Protein AF-A0A9D7FKW9-F1 (afdb_monomer)

Sequence (136 aa):
MNEVINSISMKLMLALLTLVMLFHLLVLSQIIPYDIVWAGKLNSIEEMYSFEIMSILVNSILMTTLLLKGNFIKHKISGKIINGIIWFFIFLFTLNTIGNLFAKTIFEKVVFTPLTLISVFLLWNIVQLKSNKNPK

Mean predicted aligned error: 4.07 Å

Structure (mmCIF, N/CA/C/O backbone):
data_AF-A0A9D7FKW9-F1
#
_entry.id   AF-A0A9D7FKW9-F1
#
loop_
_atom_site.group_PDB
_atom_site.id
_atom_site.type_symbol
_atom_site.label_atom_id
_atom_site.label_alt_id
_atom_site.label_comp_id
_atom_site.label_asym_id
_atom_site.label_entity_id
_atom_site.label_seq_id
_atom_site.pdbx_PDB_ins_code
_atom_site.Cartn_x
_atom_site.Cartn_y
_atom_site.Cartn_z
_atom_site.occupancy
_atom_site.B_iso_or_equiv
_atom_site.auth_seq_id
_atom_site.auth_comp_id
_atom_site.auth_asym_id
_atom_site.auth_atom_id
_atom_site.pdbx_PDB_model_num
ATOM 1 N N . MET A 1 1 ? -21.775 11.921 8.486 1.00 62.50 1 MET A N 1
ATOM 2 C CA . MET A 1 1 ? -20.965 12.086 7.256 1.00 62.50 1 MET A CA 1
ATOM 3 C C . MET A 1 1 ? -19.556 11.518 7.419 1.00 62.50 1 MET A C 1
ATOM 5 O O . MET A 1 1 ? -19.237 10.572 6.716 1.00 62.50 1 MET A O 1
ATOM 9 N N . ASN A 1 2 ? -18.756 11.989 8.386 1.00 76.50 2 ASN A N 1
ATOM 10 C CA . ASN A 1 2 ? -17.372 11.516 8.585 1.00 76.50 2 ASN A CA 1
ATOM 11 C C . ASN A 1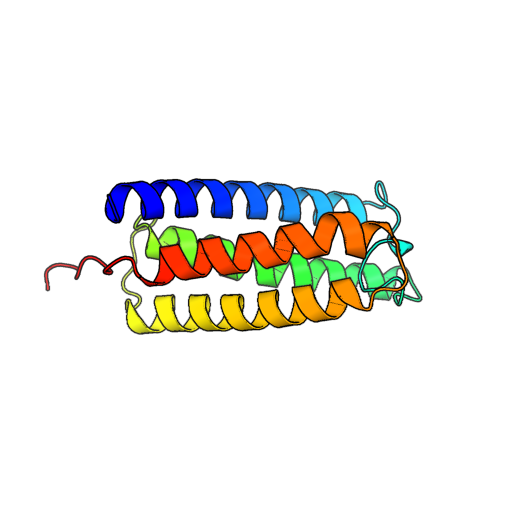 2 ? -17.255 10.004 8.860 1.00 76.50 2 ASN A C 1
ATOM 13 O O . ASN A 1 2 ? -16.383 9.351 8.304 1.00 76.50 2 ASN A O 1
ATOM 17 N N . GLU A 1 3 ? -18.154 9.417 9.655 1.00 77.81 3 GLU A N 1
ATOM 18 C CA . GLU A 1 3 ? -18.132 7.967 9.923 1.00 77.81 3 GLU A CA 1
ATOM 19 C C . GLU A 1 3 ? -18.411 7.121 8.672 1.00 77.81 3 GLU A C 1
ATOM 21 O O . GLU A 1 3 ? -17.753 6.106 8.450 1.00 77.81 3 GLU A O 1
ATOM 26 N N . VAL A 1 4 ? -19.337 7.572 7.820 1.00 77.81 4 VAL A N 1
ATOM 27 C CA . VAL A 1 4 ? -19.664 6.908 6.549 1.00 77.81 4 VAL A CA 1
ATOM 28 C C . VAL A 1 4 ? -18.472 6.971 5.596 1.00 77.81 4 VAL A C 1
ATOM 30 O O . VAL A 1 4 ? -18.069 5.939 5.063 1.00 77.81 4 VAL A O 1
ATOM 33 N N . ILE A 1 5 ? -17.866 8.154 5.438 1.00 83.25 5 ILE A N 1
ATOM 34 C CA . ILE A 1 5 ? -16.664 8.353 4.611 1.00 83.25 5 ILE A CA 1
ATOM 35 C C . ILE A 1 5 ? -15.550 7.415 5.073 1.00 83.25 5 ILE A C 1
ATOM 37 O O . ILE A 1 5 ? -14.978 6.691 4.264 1.00 83.25 5 ILE A O 1
ATOM 41 N N . ASN A 1 6 ? -15.299 7.358 6.377 1.00 85.88 6 ASN A N 1
ATOM 42 C CA . ASN A 1 6 ? -14.233 6.532 6.922 1.00 85.88 6 ASN A CA 1
ATOM 43 C C . ASN A 1 6 ? -14.497 5.025 6.755 1.00 85.88 6 ASN A C 1
ATOM 45 O O . ASN A 1 6 ? -13.565 4.268 6.484 1.00 85.88 6 ASN A O 1
ATOM 49 N N . SER A 1 7 ? -15.753 4.581 6.877 1.00 88.81 7 SER A N 1
ATOM 50 C CA . SER A 1 7 ? -16.135 3.187 6.614 1.00 88.81 7 SER A CA 1
ATOM 51 C C . SER A 1 7 ? -15.917 2.807 5.146 1.00 88.81 7 SER A C 1
ATOM 53 O O . SER A 1 7 ? -15.362 1.746 4.854 1.00 88.81 7 SER A O 1
ATOM 55 N N . ILE A 1 8 ? -16.296 3.693 4.219 1.00 94.50 8 ILE A N 1
ATOM 56 C CA . ILE A 1 8 ? -16.051 3.510 2.784 1.00 94.50 8 ILE A CA 1
ATOM 57 C C . ILE A 1 8 ? -14.545 3.486 2.510 1.00 94.50 8 ILE A C 1
ATOM 59 O O . ILE A 1 8 ? -14.070 2.571 1.840 1.00 94.50 8 ILE A O 1
ATOM 63 N N . SER A 1 9 ? -13.782 4.429 3.074 1.00 96.38 9 SER A N 1
ATOM 64 C CA . SER A 1 9 ? -12.330 4.476 2.894 1.00 96.38 9 SER A CA 1
ATOM 65 C C . SER A 1 9 ? -11.648 3.200 3.380 1.00 96.38 9 SER A C 1
ATOM 67 O O . SER A 1 9 ? -10.788 2.676 2.680 1.00 96.38 9 SER A O 1
ATOM 69 N N . MET A 1 10 ? -12.076 2.652 4.522 1.00 96.00 10 MET A N 1
ATOM 70 C CA . MET A 1 10 ? -11.562 1.384 5.045 1.00 96.00 10 MET A CA 1
ATOM 71 C C . MET A 1 10 ? -11.802 0.221 4.074 1.00 96.00 10 MET A C 1
ATOM 73 O O . MET A 1 10 ? -10.871 -0.516 3.756 1.00 96.00 10 MET A O 1
ATOM 77 N N . LYS A 1 11 ? -13.034 0.068 3.571 1.00 96.06 11 LYS A N 1
ATOM 78 C CA . LYS A 1 11 ? -13.382 -1.005 2.624 1.00 96.06 11 LYS A CA 1
ATOM 79 C C . LYS A 1 11 ? -12.605 -0.878 1.314 1.00 96.06 11 LYS A C 1
ATOM 81 O O . LYS A 1 11 ? -12.064 -1.871 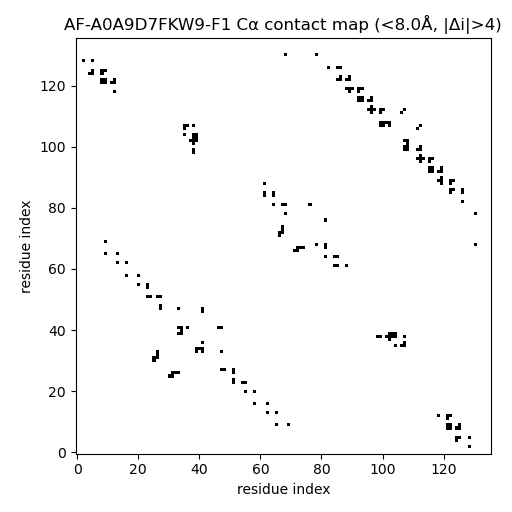0.838 1.00 96.06 11 LYS A O 1
ATOM 86 N N . LEU A 1 12 ? -12.521 0.334 0.761 1.00 97.88 12 LEU A N 1
ATOM 87 C CA . LEU A 1 12 ? -11.773 0.601 -0.469 1.00 97.88 12 LEU A CA 1
ATOM 88 C C . LEU A 1 12 ? -10.280 0.323 -0.295 1.00 97.88 12 LEU A C 1
ATOM 90 O O . LEU A 1 12 ? -9.684 -0.321 -1.150 1.00 97.88 12 LEU A O 1
ATOM 94 N N . MET A 1 13 ? -9.683 0.754 0.819 1.00 98.12 13 MET A N 1
ATOM 95 C CA . MET A 1 13 ? -8.261 0.530 1.077 1.00 98.12 13 MET A CA 1
ATOM 96 C C . MET A 1 13 ? -7.944 -0.961 1.234 1.00 98.12 13 MET A C 1
ATOM 98 O O . MET A 1 13 ? -6.976 -1.441 0.655 1.00 98.12 13 MET A O 1
ATOM 102 N N . LEU A 1 14 ? -8.771 -1.718 1.965 1.00 98.06 14 LEU A N 1
ATOM 103 C CA . LEU A 1 14 ? -8.599 -3.170 2.100 1.00 98.06 14 LEU A CA 1
ATOM 104 C C . LEU A 1 14 ? -8.774 -3.901 0.758 1.00 98.06 14 LEU A C 1
ATOM 106 O O . LEU A 1 14 ? -8.007 -4.816 0.455 1.00 98.06 14 LEU A O 1
ATOM 110 N N . ALA A 1 15 ? -9.737 -3.479 -0.069 1.00 98.19 15 ALA A N 1
ATOM 111 C CA . ALA A 1 15 ? -9.918 -4.025 -1.413 1.00 98.19 15 ALA A CA 1
ATOM 112 C C . ALA A 1 15 ? -8.704 -3.733 -2.312 1.00 98.19 15 ALA A C 1
ATOM 114 O O . ALA A 1 15 ? -8.190 -4.644 -2.958 1.00 98.19 15 ALA A O 1
ATOM 115 N N . LEU A 1 16 ? -8.196 -2.495 -2.298 1.00 98.06 16 LEU A N 1
ATOM 116 C CA . LEU A 1 16 ? -6.985 -2.112 -3.028 1.00 98.06 16 LEU A CA 1
ATOM 117 C C . LEU A 1 16 ? -5.769 -2.924 -2.578 1.00 98.06 16 LEU A C 1
ATOM 119 O O . LEU A 1 16 ? -5.065 -3.458 -3.427 1.00 98.06 16 LEU A O 1
ATOM 123 N N . LEU A 1 17 ? -5.549 -3.081 -1.268 1.00 98.12 17 LEU A N 1
ATOM 124 C CA . LEU A 1 17 ? -4.448 -3.903 -0.754 1.00 98.12 17 LEU A CA 1
ATOM 125 C C . LEU A 1 17 ? -4.570 -5.357 -1.192 1.00 98.12 17 LEU A C 1
ATOM 127 O O . LEU A 1 17 ? -3.571 -5.963 -1.553 1.00 98.12 17 LEU A O 1
ATOM 131 N N . THR A 1 18 ? -5.784 -5.906 -1.218 1.00 98.12 18 THR A N 1
ATOM 132 C CA . THR A 1 18 ? -6.007 -7.271 -1.709 1.00 98.12 18 THR A CA 1
ATOM 133 C C . THR A 1 18 ? -5.603 -7.397 -3.179 1.00 98.12 18 THR A C 1
ATOM 135 O O . THR A 1 18 ? -4.885 -8.326 -3.538 1.00 98.12 18 THR A O 1
ATOM 138 N N . LEU A 1 19 ? -6.000 -6.440 -4.025 1.00 98.06 19 LEU A N 1
ATOM 139 C CA . LEU A 1 19 ? -5.609 -6.419 -5.439 1.00 98.06 19 LEU A CA 1
ATOM 140 C C . LEU A 1 19 ? -4.095 -6.246 -5.622 1.00 98.06 19 LEU A C 1
ATOM 142 O O . LEU A 1 19 ? -3.503 -6.933 -6.450 1.00 98.06 19 LEU A O 1
ATOM 146 N N . VAL A 1 20 ? -3.459 -5.382 -4.828 1.00 97.25 20 VAL A N 1
ATOM 147 C CA . VAL A 1 20 ? -1.999 -5.184 -4.830 1.00 97.25 20 VAL A CA 1
ATOM 148 C C . VAL A 1 20 ? -1.270 -6.464 -4.417 1.00 97.25 20 VAL A C 1
ATOM 150 O O . VAL A 1 20 ? -0.305 -6.858 -5.062 1.00 97.25 20 VAL A O 1
ATOM 153 N N . MET A 1 21 ? -1.758 -7.167 -3.394 1.00 98.06 21 MET A N 1
ATOM 154 C CA . MET A 1 21 ? -1.195 -8.451 -2.970 1.00 98.06 21 MET A CA 1
ATOM 155 C C . MET A 1 21 ? -1.303 -9.507 -4.073 1.00 98.06 21 MET A C 1
ATOM 157 O O . MET A 1 21 ? -0.331 -10.208 -4.338 1.00 98.06 21 MET A O 1
ATOM 161 N N . LEU A 1 22 ? -2.451 -9.594 -4.754 1.00 98.31 22 LEU A N 1
ATOM 162 C CA . LEU A 1 22 ? -2.610 -10.484 -5.907 1.00 98.31 22 LEU A CA 1
ATOM 163 C C . LEU A 1 22 ? -1.648 -10.114 -7.039 1.00 98.31 22 LEU A C 1
ATOM 165 O O . LEU A 1 22 ? -1.023 -11.002 -7.608 1.00 98.31 22 LEU 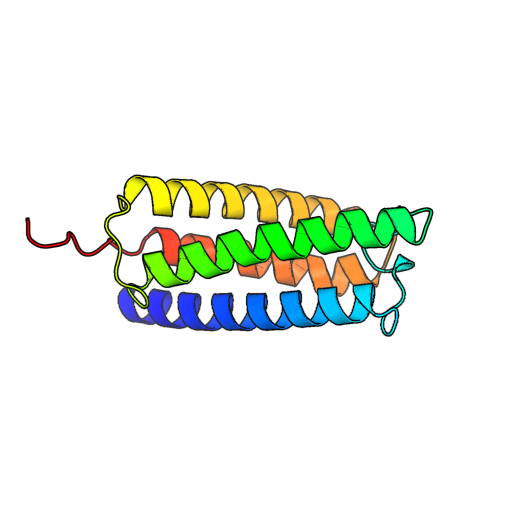A O 1
ATOM 169 N N . PHE A 1 23 ? -1.482 -8.824 -7.330 1.00 97.38 23 PHE A N 1
ATOM 170 C CA . PHE A 1 23 ? -0.521 -8.356 -8.324 1.00 97.38 23 PHE A CA 1
ATOM 171 C C . PHE A 1 23 ? 0.913 -8.801 -7.987 1.00 97.38 23 PHE A C 1
ATOM 173 O O . PHE A 1 23 ? 1.565 -9.402 -8.837 1.00 97.38 23 PHE A O 1
ATOM 180 N N . HIS A 1 24 ? 1.371 -8.611 -6.746 1.00 97.50 24 HIS A N 1
ATOM 181 C CA . HIS A 1 24 ? 2.700 -9.070 -6.318 1.00 97.50 24 HIS A CA 1
ATOM 182 C C . HIS A 1 24 ? 2.867 -10.591 -6.450 1.00 97.50 24 HIS A C 1
ATOM 184 O O . HIS A 1 24 ? 3.909 -11.069 -6.888 1.00 97.50 24 HIS A O 1
ATOM 190 N N . LEU A 1 25 ? 1.829 -11.378 -6.145 1.00 97.88 25 LEU A N 1
ATOM 191 C CA . LEU A 1 25 ? 1.858 -12.831 -6.352 1.00 97.88 25 LEU A CA 1
ATOM 192 C C . LEU A 1 25 ? 1.951 -13.212 -7.840 1.00 97.88 25 LEU A C 1
ATOM 194 O O . LEU A 1 25 ? 2.618 -14.189 -8.187 1.00 97.88 25 LEU A O 1
ATOM 198 N N . LEU A 1 26 ? 1.314 -12.449 -8.732 1.00 98.06 26 LEU A N 1
ATOM 199 C CA . LEU A 1 26 ? 1.412 -12.654 -10.180 1.00 98.06 26 LEU A CA 1
ATOM 200 C C . LEU A 1 26 ? 2.804 -12.299 -10.729 1.00 98.06 26 LEU A C 1
ATOM 202 O O . LEU A 1 26 ? 3.292 -12.995 -11.618 1.00 98.06 26 LEU A O 1
ATOM 206 N N . VAL A 1 27 ? 3.458 -11.267 -10.188 1.00 96.94 27 VAL A N 1
ATOM 207 C CA . VAL A 1 27 ? 4.856 -10.930 -10.524 1.00 96.94 27 VAL A CA 1
ATOM 208 C C . VAL A 1 27 ? 5.809 -12.001 -9.994 1.00 96.94 27 VAL A C 1
ATOM 210 O O . VAL A 1 27 ? 6.663 -12.489 -10.730 1.00 96.94 27 VAL A O 1
ATOM 213 N N . LEU A 1 28 ? 5.617 -12.444 -8.748 1.00 96.38 28 LEU A N 1
ATOM 214 C CA . LEU A 1 28 ? 6.432 -13.487 -8.119 1.00 96.38 28 LEU A CA 1
ATOM 215 C C . LEU A 1 28 ? 6.319 -14.833 -8.851 1.00 96.38 28 LEU A C 1
ATOM 217 O O . LEU A 1 28 ? 7.301 -15.557 -8.985 1.00 96.38 28 LEU A O 1
ATOM 221 N N . SER A 1 29 ? 5.135 -15.157 -9.370 1.00 96.44 29 SER A N 1
ATOM 222 C CA . SER A 1 29 ? 4.918 -16.331 -10.230 1.00 96.44 29 SER A CA 1
ATOM 223 C C . SER A 1 29 ? 5.336 -16.119 -11.690 1.00 96.44 29 SER A C 1
ATOM 225 O O . SER A 1 29 ? 5.174 -17.030 -12.499 1.00 96.44 29 SER A O 1
ATOM 227 N N . GLN A 1 30 ? 5.881 -14.945 -12.030 1.00 95.44 30 GLN A N 1
ATOM 228 C CA . GLN A 1 30 ? 6.328 -14.555 -13.372 1.00 95.44 30 GLN A CA 1
ATOM 229 C C . GLN A 1 30 ? 5.224 -14.593 -14.445 1.00 95.44 30 GLN A C 1
ATOM 231 O O . GLN A 1 30 ? 5.512 -14.556 -15.639 1.00 95.44 30 GLN A O 1
ATOM 236 N N . ILE A 1 31 ? 3.951 -14.627 -14.035 1.00 97.00 31 ILE A N 1
ATOM 237 C CA . ILE A 1 31 ? 2.804 -14.453 -14.939 1.00 97.00 31 ILE A CA 1
ATOM 238 C C . ILE A 1 31 ? 2.784 -13.011 -15.455 1.00 97.00 31 ILE A C 1
ATOM 240 O O . ILE A 1 31 ? 2.467 -12.764 -16.619 1.00 97.00 31 ILE A O 1
ATOM 244 N N . ILE A 1 32 ? 3.134 -12.065 -14.581 1.00 94.81 32 ILE A N 1
ATOM 245 C CA . ILE A 1 32 ? 3.383 -10.670 -14.934 1.00 94.81 32 ILE A CA 1
ATOM 246 C C . ILE A 1 32 ? 4.902 -10.453 -14.979 1.00 94.81 32 ILE A C 1
ATOM 248 O O . ILE A 1 32 ? 5.592 -10.839 -14.032 1.00 94.81 32 ILE A O 1
ATOM 252 N N . PRO A 1 33 ? 5.439 -9.842 -16.047 1.00 93.19 33 PRO A N 1
ATOM 253 C CA . PRO A 1 33 ? 6.873 -9.631 -16.176 1.00 93.19 33 PRO A CA 1
ATOM 254 C C . PRO A 1 33 ? 7.356 -8.575 -15.170 1.00 93.19 33 PRO A C 1
ATOM 256 O O . PRO A 1 33 ? 6.671 -7.593 -14.894 1.00 93.19 33 PRO A O 1
ATOM 259 N N . TYR A 1 34 ? 8.532 -8.791 -14.583 1.00 93.12 34 TYR A N 1
ATOM 260 C CA . TYR A 1 34 ? 9.027 -7.970 -13.471 1.00 93.12 34 TYR A CA 1
ATOM 261 C C . TYR A 1 34 ? 9.677 -6.646 -13.904 1.00 93.12 34 TYR A C 1
ATOM 263 O O . TYR A 1 34 ? 10.034 -5.818 -13.070 1.00 93.12 34 TYR A O 1
ATOM 271 N N . ASP A 1 35 ? 9.828 -6.415 -15.202 1.00 89.81 35 ASP A N 1
ATOM 272 C CA . ASP A 1 35 ? 10.353 -5.170 -15.763 1.00 89.81 35 ASP A CA 1
ATOM 273 C C . ASP A 1 35 ? 9.360 -3.998 -15.652 1.00 89.81 35 ASP A C 1
ATOM 275 O O . ASP A 1 35 ? 9.757 -2.841 -15.798 1.00 89.81 35 ASP A O 1
ATOM 279 N N . ILE A 1 36 ? 8.086 -4.277 -15.349 1.00 91.19 36 ILE A N 1
ATOM 280 C CA . ILE A 1 36 ? 7.043 -3.255 -15.154 1.00 91.19 36 ILE A CA 1
ATOM 281 C C . ILE A 1 36 ? 6.910 -2.771 -13.704 1.00 91.19 36 ILE A C 1
ATOM 283 O O . ILE A 1 36 ? 6.055 -1.931 -13.418 1.00 91.19 36 ILE A O 1
ATOM 287 N N . VAL A 1 37 ? 7.711 -3.310 -12.784 1.00 90.69 37 VAL A N 1
ATOM 288 C CA . VAL A 1 37 ? 7.720 -2.924 -11.367 1.00 90.69 37 VAL A CA 1
ATOM 289 C C . VAL A 1 37 ? 9.049 -2.265 -10.993 1.00 90.69 37 VAL A C 1
ATOM 291 O O . VAL A 1 37 ? 10.045 -2.370 -11.712 1.00 90.69 37 VAL A O 1
ATOM 294 N N . TRP A 1 38 ? 9.076 -1.567 -9.855 1.00 91.56 38 TRP A N 1
ATOM 295 C CA . TRP A 1 38 ? 10.295 -0.974 -9.287 1.00 91.56 38 TRP A CA 1
ATOM 296 C C . TRP A 1 38 ? 11.064 -0.054 -10.251 1.00 91.56 38 TRP A C 1
ATOM 298 O O . TRP A 1 38 ? 12.289 -0.114 -10.376 1.00 91.56 38 TRP A O 1
ATOM 308 N N . ALA A 1 39 ? 10.343 0.832 -10.935 1.00 85.69 39 ALA A N 1
ATOM 309 C CA . ALA A 1 39 ? 10.843 1.764 -11.941 1.00 85.69 39 ALA A CA 1
ATOM 310 C C . ALA A 1 39 ? 11.548 1.090 -13.137 1.00 85.69 39 ALA A C 1
ATOM 312 O O . ALA A 1 39 ? 12.347 1.750 -13.817 1.00 85.69 39 ALA A O 1
ATOM 313 N N . GLY A 1 40 ? 11.308 -0.208 -13.364 1.00 83.00 40 GLY A N 1
ATOM 314 C CA . GLY A 1 40 ? 12.027 -1.028 -14.340 1.00 83.00 40 GLY A CA 1
ATOM 315 C C . GLY A 1 40 ? 13.527 -1.115 -14.049 1.00 83.00 40 GLY A C 1
ATOM 316 O O . GLY A 1 40 ? 14.342 -1.051 -14.971 1.00 83.00 40 GLY A O 1
ATOM 317 N N . LYS A 1 41 ? 13.910 -1.135 -12.763 1.00 87.00 41 LYS A N 1
ATOM 318 C CA . LYS A 1 41 ? 15.318 -1.146 -12.320 1.00 87.00 41 LYS A CA 1
ATOM 319 C C . LYS A 1 41 ? 15.813 -2.499 -11.814 1.00 87.00 41 LYS A C 1
ATOM 321 O O . LYS A 1 41 ? 16.997 -2.593 -11.506 1.00 87.00 41 LYS A O 1
ATOM 326 N N . LEU A 1 42 ? 14.943 -3.503 -11.728 1.00 91.50 42 LEU A N 1
ATOM 327 C CA . LEU A 1 42 ? 15.335 -4.853 -11.331 1.00 91.50 42 LEU A CA 1
ATOM 328 C C . LEU A 1 42 ? 16.180 -5.495 -12.434 1.00 91.50 42 LEU A C 1
ATOM 330 O O . LEU A 1 42 ? 15.786 -5.507 -13.600 1.00 91.50 42 LEU A O 1
ATOM 334 N N . ASN A 1 43 ? 17.333 -6.041 -12.060 1.00 91.44 43 ASN A N 1
ATOM 335 C CA . ASN A 1 43 ? 18.329 -6.566 -12.995 1.00 91.44 43 ASN A CA 1
ATOM 336 C C . ASN A 1 43 ? 18.342 -8.095 -13.042 1.00 91.44 43 ASN A C 1
ATOM 338 O O . ASN A 1 43 ? 18.954 -8.672 -13.940 1.00 91.44 43 ASN A O 1
ATOM 342 N N . SER A 1 44 ? 17.680 -8.760 -12.094 1.00 94.69 44 SER A N 1
ATOM 343 C CA . SER A 1 44 ? 17.625 -10.217 -12.038 1.00 94.69 44 SER A CA 1
ATOM 344 C C . SER A 1 44 ? 16.343 -10.743 -11.388 1.00 94.69 44 SER A C 1
ATOM 346 O O . SER A 1 44 ? 15.600 -10.016 -10.724 1.00 94.69 44 SER A O 1
ATOM 348 N N . ILE A 1 45 ? 16.103 -12.041 -11.573 1.00 94.62 45 ILE A N 1
ATOM 349 C CA . ILE A 1 45 ? 14.981 -12.770 -10.969 1.00 94.62 45 ILE A CA 1
ATOM 350 C C . ILE A 1 45 ? 15.140 -12.839 -9.440 1.00 94.62 45 ILE A C 1
ATOM 352 O O . ILE A 1 45 ? 14.158 -12.741 -8.708 1.00 94.62 45 ILE A O 1
ATOM 356 N N . GLU A 1 46 ? 16.367 -12.964 -8.935 1.00 96.00 46 GLU A N 1
ATOM 357 C CA . GLU A 1 46 ? 16.656 -12.971 -7.495 1.00 96.00 46 GLU A CA 1
ATOM 358 C C . GLU A 1 46 ? 16.350 -11.613 -6.848 1.00 96.00 46 GLU A C 1
ATOM 360 O O . GLU A 1 46 ? 15.816 -11.554 -5.732 1.00 96.00 46 GLU A O 1
ATOM 365 N N . GLU A 1 47 ? 16.657 -10.522 -7.559 1.00 95.81 47 GLU A N 1
ATOM 366 C CA . GLU A 1 47 ? 16.282 -9.170 -7.146 1.00 95.81 47 GLU A CA 1
ATOM 367 C C . GLU A 1 47 ? 14.755 -9.047 -7.106 1.00 95.81 47 GLU A C 1
ATOM 369 O O . GLU A 1 47 ? 14.201 -8.655 -6.080 1.00 95.81 47 GLU A O 1
ATOM 374 N N . MET A 1 48 ? 14.061 -9.498 -8.157 1.00 96.81 48 MET A N 1
ATOM 375 C CA . MET A 1 48 ? 12.598 -9.549 -8.176 1.00 96.81 48 MET A CA 1
ATOM 376 C C . MET A 1 48 ? 12.027 -10.291 -6.964 1.00 96.81 48 MET A C 1
ATOM 378 O O . MET A 1 48 ? 11.215 -9.712 -6.246 1.00 96.81 48 MET A O 1
ATOM 382 N N . TYR A 1 49 ? 12.490 -11.506 -6.651 1.00 97.00 49 TYR A N 1
ATOM 383 C CA . TYR A 1 49 ? 11.977 -12.240 -5.489 1.00 97.00 49 TYR A CA 1
ATOM 384 C C . TYR A 1 49 ? 12.166 -11.472 -4.179 1.00 97.00 49 TYR A C 1
ATOM 386 O O . TYR A 1 49 ? 11.241 -11.391 -3.370 1.00 97.00 49 TYR A O 1
ATOM 394 N N . SER A 1 50 ? 13.340 -10.877 -3.973 1.00 96.31 50 SER A N 1
ATOM 395 C CA . SER A 1 50 ? 13.645 -10.131 -2.748 1.00 96.31 50 SER A CA 1
ATOM 396 C C . SER A 1 50 ? 12.732 -8.911 -2.583 1.00 96.31 50 SER A C 1
ATOM 398 O O . SER A 1 50 ? 12.173 -8.679 -1.506 1.00 96.31 50 SER A O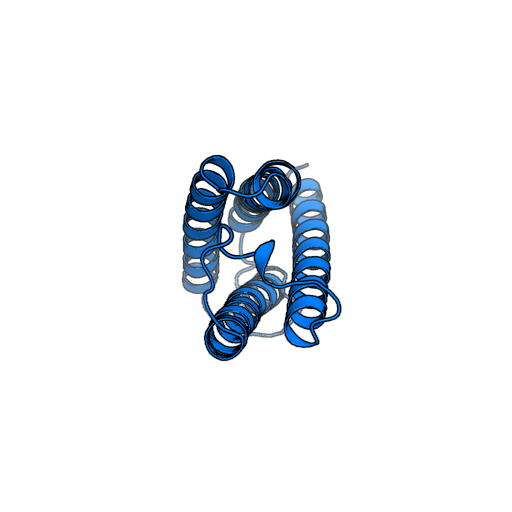 1
ATOM 400 N N . PHE A 1 51 ? 12.548 -8.149 -3.661 1.00 95.75 51 PHE A N 1
ATOM 401 C CA . PHE A 1 51 ? 11.741 -6.933 -3.663 1.00 95.75 51 PHE A CA 1
ATOM 402 C C . PHE A 1 51 ? 10.233 -7.227 -3.604 1.00 95.75 51 PHE A C 1
ATOM 404 O O . PHE A 1 51 ? 9.503 -6.542 -2.885 1.00 95.75 51 PHE A O 1
ATOM 411 N N . GLU A 1 52 ? 9.754 -8.272 -4.279 1.00 96.81 52 GLU A N 1
ATOM 412 C CA . GLU A 1 52 ? 8.349 -8.689 -4.220 1.00 96.81 52 GLU A CA 1
ATOM 413 C C . GLU A 1 52 ? 7.979 -9.258 -2.841 1.00 96.81 52 GLU A C 1
ATOM 415 O O . GLU A 1 52 ? 6.936 -8.899 -2.289 1.00 96.81 52 GLU A O 1
ATOM 420 N N . ILE A 1 53 ? 8.855 -10.050 -2.207 1.00 97.00 53 ILE A N 1
ATOM 421 C CA . ILE A 1 53 ? 8.645 -10.522 -0.825 1.00 97.00 53 ILE A CA 1
ATOM 422 C C . ILE A 1 53 ? 8.583 -9.339 0.149 1.00 97.00 53 ILE A C 1
ATOM 424 O O . ILE A 1 53 ? 7.706 -9.301 1.017 1.00 97.00 53 ILE A O 1
ATOM 428 N N . MET A 1 54 ? 9.471 -8.349 -0.006 1.00 96.8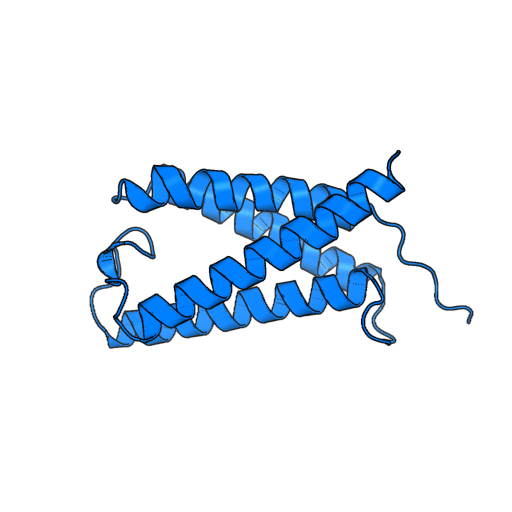1 54 MET A N 1
ATOM 429 C CA . MET A 1 54 ? 9.435 -7.132 0.809 1.00 96.81 54 MET A CA 1
ATOM 430 C C . MET A 1 54 ? 8.122 -6.361 0.606 1.00 96.81 54 MET A C 1
ATOM 432 O O . MET A 1 54 ? 7.488 -5.965 1.586 1.00 96.81 54 MET A O 1
ATOM 436 N N . SER A 1 55 ? 7.667 -6.202 -0.641 1.00 96.56 55 SER A N 1
ATOM 437 C CA . SER A 1 55 ? 6.381 -5.563 -0.955 1.00 96.56 55 SER A CA 1
ATOM 438 C C . SER A 1 55 ? 5.200 -6.279 -0.301 1.00 96.56 55 SER A C 1
ATOM 440 O O . SER A 1 55 ? 4.345 -5.633 0.311 1.00 96.56 55 SER A O 1
ATOM 442 N N . ILE A 1 56 ? 5.163 -7.611 -0.378 1.00 98.12 56 ILE A N 1
ATOM 443 C CA . ILE A 1 56 ? 4.130 -8.452 0.242 1.00 98.12 56 ILE A CA 1
ATOM 444 C C . ILE A 1 56 ? 4.141 -8.281 1.764 1.00 98.12 56 ILE A C 1
ATOM 446 O O . ILE A 1 56 ? 3.084 -8.094 2.375 1.00 98.12 56 ILE A O 1
ATOM 450 N N . LEU A 1 57 ? 5.321 -8.300 2.390 1.00 98.25 57 LEU A N 1
ATOM 451 C CA . LEU A 1 57 ? 5.470 -8.122 3.834 1.00 98.25 57 LEU A CA 1
ATOM 452 C C . LEU A 1 57 ? 4.965 -6.745 4.283 1.00 98.25 57 LEU A C 1
ATOM 454 O O . LEU A 1 57 ? 4.148 -6.646 5.201 1.00 98.25 57 LEU A O 1
ATOM 458 N N . VAL A 1 58 ? 5.414 -5.684 3.612 1.00 97.94 58 VAL A N 1
ATOM 459 C CA . VAL A 1 58 ? 5.041 -4.298 3.916 1.00 97.94 58 VAL A CA 1
ATOM 460 C C . VAL A 1 58 ? 3.530 -4.087 3.755 1.00 97.94 58 VAL A C 1
ATOM 462 O O . VAL A 1 58 ? 2.884 -3.548 4.658 1.00 97.94 58 VAL A O 1
ATOM 465 N N . ASN A 1 59 ? 2.926 -4.580 2.669 1.00 98.12 59 ASN A N 1
ATOM 466 C CA . ASN A 1 59 ? 1.475 -4.493 2.471 1.00 98.12 59 ASN A CA 1
ATOM 467 C C . ASN A 1 59 ? 0.689 -5.343 3.483 1.00 98.12 59 ASN A C 1
ATOM 469 O O . ASN A 1 59 ? -0.370 -4.916 3.947 1.00 98.12 59 ASN A O 1
ATOM 473 N N . SER A 1 60 ? 1.219 -6.496 3.902 1.00 98.38 60 SER A N 1
ATOM 474 C CA . SER A 1 60 ? 0.609 -7.331 4.949 1.00 98.38 60 SER A CA 1
ATOM 475 C C . SER A 1 60 ? 0.583 -6.628 6.310 1.00 98.38 60 SER A C 1
ATOM 477 O O . SER A 1 60 ? -0.417 -6.707 7.034 1.00 98.38 60 SER A O 1
ATOM 479 N N . ILE A 1 61 ? 1.648 -5.889 6.649 1.00 98.38 61 ILE A N 1
ATOM 480 C CA . ILE A 1 61 ? 1.705 -5.058 7.863 1.00 98.38 61 ILE A CA 1
ATOM 481 C C . ILE A 1 61 ? 0.632 -3.967 7.807 1.00 98.38 61 ILE A C 1
ATOM 483 O O . ILE A 1 61 ? -0.099 -3.778 8.787 1.00 98.38 61 ILE A O 1
ATOM 487 N N . LEU A 1 62 ? 0.489 -3.272 6.673 1.00 98.56 62 LEU A N 1
ATOM 488 C CA . LEU A 1 62 ? -0.557 -2.262 6.515 1.00 98.56 62 LEU A CA 1
ATOM 489 C C . LEU A 1 62 ? -1.951 -2.883 6.626 1.00 98.56 62 LEU A C 1
ATOM 491 O O . LEU A 1 62 ? -2.772 -2.396 7.401 1.00 98.56 62 LEU A O 1
ATOM 495 N N . MET A 1 63 ? -2.212 -3.980 5.914 1.00 98.38 63 MET A N 1
ATOM 496 C CA . MET A 1 63 ? -3.508 -4.659 5.943 1.00 98.38 63 MET A CA 1
ATOM 497 C C . MET A 1 63 ? -3.885 -5.076 7.368 1.00 98.38 63 MET A C 1
ATOM 499 O O . MET A 1 63 ? -4.985 -4.776 7.831 1.00 98.38 63 MET A O 1
ATOM 503 N N . THR A 1 64 ? -2.943 -5.659 8.112 1.00 97.81 64 THR A N 1
ATOM 504 C CA . THR A 1 64 ? -3.138 -5.995 9.530 1.00 97.81 64 THR A CA 1
ATOM 505 C C . THR A 1 64 ? -3.426 -4.746 10.361 1.00 97.81 64 THR A C 1
ATOM 507 O O . THR A 1 64 ? -4.377 -4.725 11.140 1.00 97.81 64 THR A O 1
ATOM 510 N N . THR A 1 65 ? -2.664 -3.669 10.164 1.00 97.69 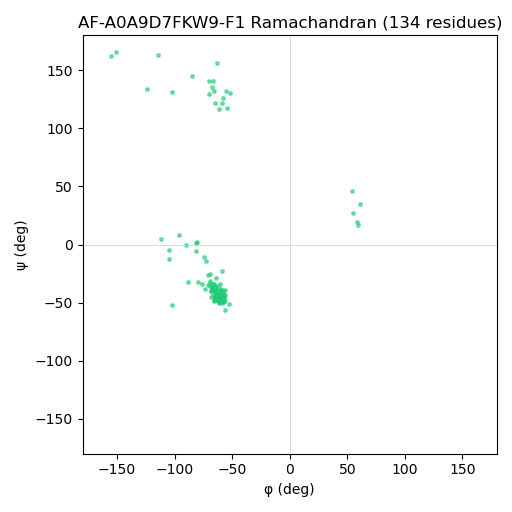65 THR A N 1
ATOM 511 C CA . THR A 1 65 ? -2.863 -2.392 10.868 1.00 97.69 65 THR A CA 1
ATOM 512 C C . THR A 1 65 ? -4.266 -1.826 10.637 1.00 97.69 65 THR A C 1
ATOM 514 O O . THR A 1 65 ? -4.894 -1.342 11.580 1.00 97.69 65 THR A O 1
ATOM 517 N N . LEU A 1 66 ? -4.795 -1.929 9.415 1.00 97.00 66 LEU A N 1
ATOM 518 C CA . LEU A 1 66 ? -6.154 -1.502 9.078 1.00 97.00 66 LEU A CA 1
ATOM 519 C C . LEU A 1 66 ? -7.226 -2.384 9.730 1.00 97.00 66 LEU A C 1
ATOM 521 O O . LEU A 1 66 ? -8.210 -1.858 10.255 1.00 97.00 66 LEU A O 1
ATOM 525 N N . LEU A 1 67 ? -7.016 -3.703 9.777 1.00 96.06 67 LEU A N 1
ATOM 526 C CA . LEU A 1 67 ? -7.915 -4.629 10.475 1.00 96.06 67 LEU A CA 1
ATOM 527 C C . LEU A 1 67 ? -7.990 -4.327 11.979 1.00 96.06 67 LEU A C 1
ATOM 529 O O . LEU A 1 67 ? -9.079 -4.330 12.561 1.00 96.06 67 LEU A O 1
ATOM 533 N N . LEU A 1 68 ? -6.852 -3.998 12.596 1.00 95.19 68 LEU A N 1
ATOM 534 C CA . LEU A 1 68 ? -6.791 -3.542 13.986 1.00 95.19 68 LEU A CA 1
ATOM 535 C C . LEU A 1 68 ? -7.494 -2.190 14.154 1.00 95.19 68 LEU A C 1
ATOM 537 O O . LEU A 1 68 ? -8.365 -2.049 15.010 1.00 95.19 68 LEU A O 1
ATOM 541 N N . LYS A 1 69 ? -7.188 -1.211 13.293 1.00 93.44 69 LYS A N 1
ATOM 542 C CA . LYS A 1 69 ? -7.794 0.130 13.315 1.00 93.44 69 LYS A CA 1
ATOM 543 C C . LYS A 1 69 ? -9.321 0.091 13.209 1.00 93.44 69 LYS A C 1
ATOM 545 O O . LYS A 1 69 ? -9.996 0.883 13.864 1.00 93.44 69 LYS A O 1
ATOM 550 N N . GLY A 1 70 ? -9.851 -0.811 12.385 1.00 92.19 70 GLY A N 1
ATOM 551 C CA . GLY A 1 70 ? -11.285 -1.028 12.196 1.00 92.19 70 GLY A CA 1
ATOM 552 C C . GLY A 1 70 ? -11.948 -1.911 13.257 1.00 92.19 70 GLY A C 1
ATOM 553 O O . GLY A 1 70 ? -13.145 -2.157 13.151 1.00 92.19 70 GLY A O 1
ATOM 554 N N . ASN A 1 71 ? -11.208 -2.387 14.267 1.00 90.88 71 ASN A N 1
ATOM 555 C CA . ASN A 1 71 ? -11.673 -3.352 15.272 1.00 90.88 71 ASN A CA 1
ATOM 556 C C . ASN A 1 71 ? -12.240 -4.656 14.676 1.00 90.88 71 ASN A C 1
ATOM 558 O O . ASN A 1 71 ? -13.054 -5.324 15.312 1.00 90.88 71 ASN A O 1
ATOM 562 N N . PHE A 1 72 ? -11.788 -5.051 13.481 1.00 90.50 72 PHE A N 1
ATOM 563 C CA . PHE A 1 72 ? -12.129 -6.350 12.892 1.00 90.50 72 PHE A CA 1
ATOM 564 C C . PHE A 1 72 ? -11.469 -7.505 13.658 1.00 90.50 72 PHE A C 1
ATOM 566 O O . PHE A 1 72 ? -11.976 -8.623 13.661 1.00 90.50 72 PHE A O 1
ATOM 573 N N . ILE A 1 73 ? -10.349 -7.226 14.335 1.00 92.44 73 ILE A N 1
ATOM 574 C CA . ILE A 1 73 ? -9.614 -8.171 15.179 1.00 92.44 73 ILE A CA 1
ATOM 575 C C . ILE A 1 73 ? -9.468 -7.575 16.585 1.00 92.44 73 ILE A C 1
ATOM 577 O O . ILE A 1 73 ? -9.091 -6.410 16.756 1.00 92.44 73 ILE A O 1
ATOM 581 N N . LYS A 1 74 ? -9.744 -8.385 17.615 1.00 90.19 74 LYS A N 1
ATOM 582 C CA . LYS A 1 74 ? -9.546 -7.992 19.018 1.00 90.19 74 LYS A CA 1
ATOM 583 C C . LYS A 1 74 ? -8.060 -7.793 19.307 1.00 90.19 74 LYS A C 1
ATOM 585 O O . LYS A 1 74 ? -7.245 -8.657 19.000 1.00 90.19 74 LYS A O 1
ATOM 590 N N . HIS A 1 75 ? -7.712 -6.680 19.944 1.00 91.81 75 HIS A N 1
ATOM 591 C CA . HIS A 1 75 ? -6.325 -6.340 20.244 1.00 91.81 75 HIS A CA 1
ATOM 592 C C . HIS A 1 75 ? -6.210 -5.400 21.448 1.00 91.81 75 HIS A C 1
ATOM 594 O O . HIS A 1 75 ? -7.174 -4.753 21.857 1.00 91.81 75 HIS A O 1
ATOM 600 N N . LYS A 1 76 ? -4.999 -5.329 22.013 1.00 93.00 76 LYS A N 1
ATOM 601 C CA . LYS A 1 76 ? -4.633 -4.421 23.118 1.00 93.00 76 LYS A CA 1
ATOM 602 C C . LYS A 1 76 ? -3.647 -3.325 22.691 1.00 93.00 76 LYS A C 1
ATOM 604 O O . LYS A 1 76 ? -3.159 -2.575 23.531 1.00 93.00 76 LYS A O 1
ATOM 609 N N . ILE A 1 77 ? -3.322 -3.250 21.399 1.00 91.75 77 ILE A N 1
ATOM 610 C CA . ILE A 1 77 ? -2.370 -2.270 20.865 1.00 91.75 77 ILE A CA 1
ATOM 611 C C . ILE A 1 77 ? -2.981 -0.873 20.983 1.00 91.75 77 ILE A C 1
ATOM 613 O O . ILE A 1 77 ? -4.153 -0.663 20.681 1.00 91.75 77 ILE A O 1
ATOM 617 N N . SER A 1 78 ? -2.187 0.093 21.444 1.00 94.00 78 SER A N 1
ATOM 618 C CA . SER A 1 78 ? -2.684 1.455 21.622 1.00 94.00 78 SER A CA 1
ATOM 619 C C . SER A 1 78 ? -3.025 2.109 20.278 1.00 94.00 78 SER A C 1
ATOM 621 O O . SER A 1 78 ? -2.269 2.008 19.309 1.00 94.00 78 SER A O 1
ATOM 623 N N . GLY A 1 79 ? -4.119 2.876 20.239 1.00 91.81 79 GLY A N 1
ATOM 624 C CA . GLY A 1 79 ? -4.515 3.617 19.036 1.00 91.81 79 GLY A CA 1
ATOM 625 C C . GLY A 1 79 ? -3.459 4.618 18.544 1.00 91.81 79 GLY A C 1
ATOM 626 O O . GLY A 1 79 ? -3.430 4.936 17.360 1.00 91.81 79 GLY A O 1
ATOM 627 N N . LYS A 1 80 ? -2.549 5.077 19.422 1.00 93.69 80 LYS A N 1
ATOM 628 C CA . LYS A 1 80 ? -1.406 5.923 19.037 1.00 93.69 80 LYS A CA 1
ATOM 629 C C . LYS A 1 80 ? -0.406 5.166 18.160 1.00 93.69 80 LYS A C 1
ATOM 631 O O . LYS A 1 80 ? 0.032 5.718 17.160 1.00 93.69 80 LYS A O 1
ATOM 636 N N . ILE A 1 81 ? -0.084 3.916 18.510 1.00 95.81 81 ILE A N 1
ATOM 637 C CA . ILE A 1 81 ? 0.825 3.068 17.721 1.00 95.81 81 ILE A CA 1
ATOM 638 C C . ILE A 1 81 ? 0.200 2.770 16.358 1.00 95.81 81 ILE A C 1
ATOM 640 O O . ILE A 1 81 ? 0.842 2.982 15.336 1.00 95.81 81 ILE A O 1
ATOM 644 N N . ILE A 1 82 ? -1.074 2.364 16.337 1.00 96.88 82 ILE A N 1
ATOM 645 C CA . ILE A 1 82 ? -1.804 2.075 15.092 1.00 96.88 82 ILE A CA 1
ATOM 646 C C . ILE A 1 82 ? -1.810 3.305 14.176 1.00 96.88 82 ILE A C 1
ATOM 648 O O . ILE A 1 82 ? -1.471 3.204 13.000 1.00 96.88 82 ILE A O 1
ATOM 652 N N . ASN A 1 83 ? -2.132 4.483 14.718 1.00 96.88 83 ASN A N 1
ATOM 653 C CA . ASN A 1 83 ? -2.103 5.724 13.948 1.00 96.88 83 ASN A CA 1
ATOM 654 C C . ASN A 1 83 ? -0.692 6.088 13.474 1.00 96.88 83 ASN A C 1
ATOM 656 O O . ASN A 1 83 ? -0.551 6.559 12.352 1.00 96.88 83 ASN A O 1
ATOM 660 N N . GLY A 1 84 ? 0.337 5.863 14.295 1.00 97.94 84 GLY A N 1
ATOM 661 C CA . GLY A 1 84 ? 1.732 6.081 13.908 1.00 97.94 84 GLY A CA 1
ATOM 662 C C . GLY A 1 84 ? 2.139 5.230 12.704 1.00 97.94 84 GLY A C 1
ATOM 663 O O . GLY A 1 84 ? 2.738 5.750 11.767 1.00 97.94 84 GLY A O 1
ATOM 664 N N . ILE A 1 85 ? 1.737 3.955 12.679 1.00 98.31 85 ILE A N 1
ATOM 665 C CA . ILE A 1 85 ? 1.979 3.065 11.536 1.00 98.31 85 ILE A CA 1
ATOM 666 C C . ILE A 1 85 ? 1.222 3.563 10.297 1.00 98.31 85 ILE A C 1
ATOM 668 O O . ILE A 1 85 ? 1.807 3.655 9.223 1.00 98.31 85 ILE A O 1
ATOM 672 N N . ILE A 1 86 ? -0.051 3.955 10.427 1.00 98.44 86 ILE A N 1
ATOM 673 C CA . ILE A 1 86 ? -0.820 4.504 9.293 1.00 98.44 86 ILE A CA 1
ATOM 674 C C . ILE A 1 86 ? -0.150 5.767 8.730 1.00 98.44 86 ILE A C 1
ATOM 676 O O . ILE A 1 86 ? -0.035 5.902 7.515 1.00 98.44 86 ILE A O 1
ATOM 680 N N . TRP A 1 87 ? 0.345 6.664 9.587 1.00 98.56 87 TRP A N 1
ATOM 681 C CA . TRP A 1 87 ? 1.094 7.849 9.157 1.00 98.56 87 TRP A CA 1
ATOM 682 C C . TRP A 1 87 ? 2.387 7.512 8.422 1.00 98.56 87 TRP A C 1
ATOM 684 O O . TRP A 1 87 ? 2.691 8.140 7.408 1.00 98.56 87 TRP A O 1
ATOM 694 N N . PHE A 1 88 ? 3.120 6.501 8.890 1.00 98.50 88 PHE A N 1
ATOM 695 C CA . PHE A 1 88 ? 4.274 5.981 8.164 1.00 98.50 88 PHE A CA 1
ATOM 696 C C . PHE A 1 88 ? 3.881 5.518 6.751 1.00 98.50 88 PHE A C 1
ATOM 698 O O . PHE A 1 88 ? 4.554 5.874 5.788 1.00 98.50 88 PHE A O 1
ATOM 705 N N . PHE A 1 89 ? 2.757 4.814 6.597 1.00 98.62 89 PHE A N 1
ATOM 706 C CA . PHE A 1 89 ? 2.271 4.391 5.280 1.00 98.62 89 PHE A CA 1
ATOM 707 C C . PHE A 1 89 ? 1.767 5.540 4.401 1.00 98.62 89 PHE A C 1
ATOM 709 O O . PHE A 1 89 ? 1.965 5.499 3.189 1.00 98.62 89 PHE A O 1
ATOM 716 N N . ILE A 1 90 ? 1.175 6.588 4.981 1.00 98.75 90 ILE A N 1
ATOM 717 C CA . ILE A 1 90 ? 0.848 7.825 4.252 1.00 98.75 90 ILE A CA 1
ATOM 718 C C . ILE A 1 90 ? 2.124 8.430 3.656 1.00 98.75 90 ILE A C 1
ATOM 720 O O . ILE A 1 90 ? 2.158 8.760 2.469 1.00 98.75 90 ILE A O 1
ATOM 724 N N . PHE A 1 91 ? 3.186 8.537 4.458 1.00 98.56 91 PHE A N 1
ATOM 725 C CA . PHE A 1 91 ? 4.480 9.028 3.990 1.00 98.56 91 PHE A CA 1
ATOM 726 C C . PHE A 1 91 ? 5.071 8.116 2.905 1.00 98.56 91 PHE A C 1
ATOM 728 O O . PHE A 1 91 ? 5.440 8.598 1.835 1.00 98.56 91 PHE A O 1
ATOM 735 N N . LEU A 1 92 ? 5.079 6.800 3.133 1.00 98.19 92 LEU A N 1
ATOM 736 C CA . LEU A 1 92 ? 5.597 5.816 2.184 1.00 98.19 92 LEU A CA 1
ATOM 737 C C . LEU A 1 92 ? 4.864 5.868 0.834 1.00 98.19 92 LEU A C 1
ATOM 739 O O . LEU A 1 92 ? 5.508 5.929 -0.207 1.00 98.19 92 LEU A O 1
ATOM 743 N N . PHE A 1 93 ? 3.529 5.906 0.819 1.00 98.25 93 PHE A N 1
ATOM 744 C CA . PHE A 1 93 ? 2.772 6.005 -0.434 1.00 98.25 93 PHE A CA 1
ATOM 745 C C . PHE A 1 93 ? 2.880 7.372 -1.104 1.00 98.25 93 PHE A C 1
ATOM 747 O O . PHE A 1 93 ? 2.790 7.456 -2.330 1.00 98.25 93 PHE A O 1
ATOM 754 N N . THR A 1 94 ? 3.139 8.434 -0.342 1.00 98.44 94 THR A N 1
ATOM 755 C CA . THR A 1 94 ? 3.498 9.732 -0.926 1.00 98.44 94 THR A CA 1
ATOM 756 C C . THR A 1 94 ? 4.827 9.621 -1.672 1.00 98.44 94 THR A C 1
ATOM 758 O O . THR A 1 94 ? 4.900 10.007 -2.838 1.00 98.44 94 THR A O 1
ATOM 761 N N . LEU A 1 95 ? 5.849 9.013 -1.057 1.00 97.50 95 LEU A N 1
ATOM 762 C CA . LEU A 1 95 ? 7.124 8.745 -1.728 1.00 97.50 95 LEU A CA 1
ATOM 763 C C . LEU A 1 95 ? 6.951 7.842 -2.952 1.00 97.50 95 LEU A C 1
ATOM 765 O O . LEU A 1 95 ? 7.521 8.146 -3.995 1.00 97.50 95 LEU A O 1
ATOM 769 N N . ASN A 1 96 ? 6.126 6.794 -2.870 1.00 96.56 96 ASN A N 1
ATOM 770 C CA . ASN A 1 96 ? 5.847 5.934 -4.022 1.00 96.56 96 ASN A CA 1
ATOM 771 C C . ASN A 1 96 ? 5.144 6.699 -5.145 1.00 96.56 96 ASN A C 1
ATOM 773 O O . ASN A 1 96 ? 5.484 6.510 -6.304 1.00 96.56 96 ASN A O 1
ATOM 777 N N . THR A 1 97 ? 4.218 7.605 -4.823 1.00 97.62 97 THR A N 1
ATOM 778 C CA . THR A 1 97 ? 3.566 8.457 -5.831 1.00 97.62 97 THR A CA 1
ATOM 779 C C . THR A 1 97 ? 4.598 9.309 -6.560 1.00 97.62 97 THR A C 1
ATOM 781 O O . THR A 1 97 ? 4.598 9.359 -7.786 1.00 97.62 97 THR A O 1
ATOM 784 N N . ILE A 1 98 ? 5.521 9.927 -5.817 1.00 96.94 98 ILE A N 1
ATOM 785 C CA . ILE A 1 98 ? 6.628 10.690 -6.403 1.00 96.94 98 ILE A CA 1
ATOM 786 C C . ILE A 1 98 ? 7.513 9.768 -7.255 1.00 96.94 98 ILE A C 1
ATOM 788 O O . ILE A 1 98 ? 7.793 10.090 -8.405 1.00 96.94 98 ILE A O 1
ATOM 792 N N . GLY A 1 99 ? 7.908 8.604 -6.737 1.00 94.31 99 GLY A N 1
ATOM 793 C CA . GLY A 1 99 ? 8.715 7.621 -7.463 1.00 94.31 99 GLY A CA 1
ATOM 794 C C . GLY A 1 99 ? 8.072 7.177 -8.780 1.00 94.31 99 GLY A C 1
ATOM 795 O O . GLY A 1 99 ? 8.745 7.167 -9.809 1.00 94.31 99 GLY A O 1
ATOM 796 N N . ASN A 1 100 ? 6.765 6.908 -8.770 1.00 96.00 100 ASN A N 1
ATOM 797 C CA . ASN A 1 100 ? 5.994 6.485 -9.938 1.00 96.00 100 ASN A CA 1
ATOM 798 C C . ASN A 1 100 ? 5.898 7.585 -11.005 1.00 96.00 100 ASN A C 1
ATOM 800 O O . ASN A 1 100 ? 5.997 7.285 -12.194 1.00 96.00 100 ASN A O 1
ATOM 804 N N . LEU A 1 101 ? 5.801 8.863 -10.613 1.00 95.12 101 LEU A N 1
ATOM 805 C CA . LEU A 1 101 ? 5.861 9.989 -11.559 1.00 95.12 101 LEU A CA 1
ATOM 806 C C . LEU A 1 101 ? 7.195 10.030 -12.324 1.00 95.12 101 LEU A C 1
ATOM 808 O O . LEU A 1 101 ? 7.220 10.373 -13.510 1.00 95.12 101 LEU A O 1
ATOM 812 N N . PHE A 1 102 ? 8.290 9.634 -11.669 1.00 93.69 102 PHE A N 1
ATOM 813 C CA . PHE A 1 102 ? 9.634 9.564 -12.252 1.00 93.69 102 PHE A CA 1
ATOM 814 C C . PHE A 1 102 ? 10.019 8.169 -12.773 1.00 93.69 102 PHE A C 1
ATOM 816 O O . PHE A 1 102 ? 11.171 7.961 -13.165 1.00 93.69 102 PHE A O 1
ATOM 823 N N . ALA A 1 103 ? 9.087 7.213 -12.807 1.00 91.50 103 ALA A N 1
ATOM 824 C CA . ALA A 1 103 ? 9.362 5.868 -13.294 1.00 91.50 103 ALA A CA 1
ATOM 825 C C . ALA A 1 103 ? 9.751 5.869 -14.782 1.00 91.50 103 ALA A C 1
ATOM 827 O O . ALA A 1 103 ? 9.400 6.770 -15.553 1.00 91.50 103 ALA A O 1
ATOM 828 N N . LYS A 1 104 ? 10.485 4.841 -15.215 1.00 87.44 104 LYS A N 1
ATOM 829 C CA . LYS A 1 104 ? 10.806 4.667 -16.639 1.00 87.44 104 LYS A CA 1
ATOM 830 C C . LYS A 1 104 ? 9.608 4.135 -17.419 1.00 87.44 104 LYS A C 1
ATOM 832 O O . LYS A 1 104 ? 9.420 4.507 -18.575 1.00 87.44 104 LYS A O 1
ATOM 837 N N . THR A 1 105 ? 8.797 3.290 -16.789 1.00 88.81 105 THR A N 1
ATOM 838 C CA . THR A 1 105 ? 7.704 2.591 -17.459 1.00 88.81 105 THR A CA 1
ATOM 839 C C . THR A 1 105 ? 6.439 3.452 -17.507 1.00 88.81 105 THR A C 1
ATOM 841 O O . THR A 1 105 ? 6.136 4.227 -16.595 1.00 88.81 105 THR A O 1
ATOM 844 N N . ILE A 1 106 ? 5.675 3.330 -18.597 1.00 90.12 106 ILE A N 1
ATOM 845 C CA . ILE A 1 106 ? 4.368 3.994 -18.718 1.00 90.12 106 ILE A CA 1
ATOM 846 C C . ILE A 1 106 ? 3.335 3.370 -17.773 1.00 90.12 106 ILE A C 1
ATOM 848 O O . ILE A 1 106 ? 2.458 4.069 -17.268 1.00 90.12 106 ILE A O 1
ATOM 852 N N . PHE A 1 107 ? 3.472 2.068 -17.505 1.00 90.00 107 PHE A N 1
ATOM 853 C CA . PHE A 1 107 ? 2.576 1.317 -16.637 1.00 90.00 107 PHE A CA 1
ATOM 854 C C . PHE A 1 107 ? 2.567 1.894 -15.220 1.00 90.00 107 PHE A C 1
ATOM 856 O O . PHE A 1 107 ? 1.505 2.231 -14.702 1.00 90.00 107 PHE A O 1
ATOM 863 N N . GLU A 1 108 ? 3.738 2.125 -14.627 1.00 89.56 108 GLU A N 1
ATOM 864 C CA . GLU A 1 108 ? 3.838 2.688 -13.276 1.00 89.56 108 GLU A CA 1
ATOM 865 C C . GLU A 1 108 ? 3.282 4.114 -13.207 1.00 89.56 108 GLU A C 1
ATOM 867 O O . GLU A 1 108 ? 2.543 4.453 -12.280 1.00 89.56 108 GLU A O 1
ATOM 872 N N . LYS A 1 109 ? 3.551 4.936 -14.231 1.00 92.81 109 LYS A N 1
ATOM 873 C CA . LYS A 1 109 ? 3.025 6.306 -14.307 1.00 92.81 109 LYS A CA 1
ATOM 874 C C . LYS A 1 109 ? 1.503 6.338 -14.327 1.00 92.81 109 LYS A C 1
ATOM 876 O O . LYS A 1 109 ? 0.914 7.148 -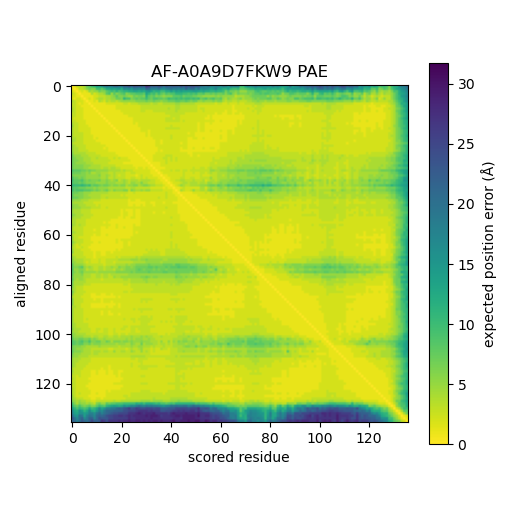13.617 1.00 92.81 109 LYS A O 1
ATOM 881 N N . VAL A 1 110 ? 0.878 5.485 -15.136 1.00 94.69 110 VAL A N 1
ATOM 882 C CA . VAL A 1 110 ? -0.568 5.532 -15.395 1.00 94.69 110 VAL A CA 1
ATOM 883 C C . VAL A 1 110 ? -1.367 4.714 -14.383 1.00 94.69 110 VAL A C 1
ATOM 885 O O . VAL A 1 110 ? -2.484 5.099 -14.053 1.00 94.69 110 VAL A O 1
ATOM 888 N N . VAL A 1 111 ? -0.813 3.617 -13.865 1.00 94.81 111 VAL A N 1
ATOM 889 C CA . VAL A 1 111 ? -1.521 2.701 -12.958 1.00 94.81 111 VAL A CA 1
ATOM 890 C C . VAL A 1 111 ? -1.098 2.918 -11.511 1.00 94.81 111 VAL A C 1
ATOM 892 O O . VAL A 1 111 ? -1.950 3.132 -10.648 1.00 94.81 111 VAL A O 1
ATOM 895 N N . PHE A 1 112 ? 0.204 2.907 -11.218 1.00 94.88 112 PHE A N 1
ATOM 896 C CA . PHE A 1 112 ? 0.663 2.961 -9.829 1.00 94.88 112 PHE A CA 1
ATOM 897 C C . PHE A 1 112 ? 0.651 4.361 -9.232 1.00 94.88 112 PHE A C 1
ATOM 899 O O . PHE A 1 112 ? 0.346 4.483 -8.050 1.00 94.88 112 PHE A O 1
ATOM 906 N N . THR A 1 113 ? 0.884 5.420 -10.011 1.00 96.75 113 THR A N 1
ATOM 907 C CA . THR A 1 113 ? 0.734 6.800 -9.512 1.00 96.75 113 THR A CA 1
ATOM 908 C C . THR A 1 113 ? -0.663 7.073 -8.943 1.00 96.75 113 THR A C 1
ATOM 910 O O . THR A 1 113 ? -0.748 7.469 -7.777 1.00 96.75 113 THR A O 1
ATOM 913 N N . PRO A 1 114 ? -1.778 6.876 -9.687 1.00 97.25 114 PRO A N 1
ATOM 914 C CA . PRO A 1 114 ? -3.097 7.115 -9.113 1.00 97.25 114 PRO A CA 1
ATOM 915 C C . PRO A 1 114 ? -3.412 6.131 -7.986 1.00 97.25 114 PRO A C 1
ATOM 917 O O . PRO A 1 114 ? -4.031 6.534 -7.007 1.00 97.25 114 PRO A O 1
ATOM 920 N N . LEU A 1 115 ? -2.950 4.878 -8.065 1.00 97.44 115 LEU A N 1
ATOM 921 C CA . LEU A 1 115 ? -3.144 3.894 -6.999 1.00 97.44 115 LEU A CA 1
ATOM 922 C C . LEU A 1 115 ? -2.530 4.363 -5.673 1.00 97.44 115 LEU A C 1
ATOM 924 O O . LEU A 1 115 ? -3.208 4.356 -4.641 1.00 97.44 115 LEU A O 1
ATOM 928 N N . THR A 1 116 ? -1.268 4.798 -5.679 1.00 97.62 116 THR A N 1
ATOM 929 C CA . THR A 1 116 ? -0.584 5.248 -4.460 1.00 97.62 116 THR A CA 1
ATOM 930 C C . THR A 1 116 ? -1.136 6.583 -3.973 1.00 97.62 116 THR A C 1
ATOM 932 O O . THR A 1 116 ? -1.299 6.764 -2.767 1.00 97.62 116 THR A O 1
ATOM 935 N N . LEU A 1 117 ? -1.528 7.478 -4.883 1.00 98.38 117 LEU A N 1
ATOM 936 C CA . LEU A 1 117 ? -2.162 8.747 -4.530 1.00 98.38 117 LEU A CA 1
ATOM 937 C C . LEU A 1 117 ? -3.534 8.541 -3.869 1.00 98.38 117 LEU A C 1
ATOM 939 O O . LEU A 1 117 ? -3.814 9.117 -2.819 1.00 98.38 117 LEU A O 1
ATOM 943 N N . ILE A 1 118 ? -4.382 7.684 -4.443 1.00 98.38 118 ILE A N 1
ATOM 944 C CA . ILE A 1 118 ? -5.672 7.310 -3.847 1.00 98.38 118 ILE A CA 1
ATOM 945 C C . ILE A 1 118 ? -5.437 6.678 -2.473 1.00 98.38 118 ILE A C 1
ATOM 947 O O . ILE A 1 118 ? -6.114 7.039 -1.512 1.00 98.38 118 ILE A O 1
ATOM 951 N N . SER A 1 119 ? -4.438 5.801 -2.351 1.00 98.44 119 SER A N 1
ATOM 952 C CA . SER A 1 119 ? -4.082 5.174 -1.074 1.00 98.44 119 SER A CA 1
ATOM 953 C C . SER A 1 119 ? -3.724 6.209 -0.001 1.00 98.44 119 SER A C 1
ATOM 955 O O . SER A 1 119 ? -4.193 6.087 1.130 1.00 98.44 119 SER A O 1
ATOM 957 N N . VAL A 1 120 ? -2.982 7.271 -0.344 1.00 98.62 120 VAL A N 1
ATOM 958 C CA . VAL A 1 120 ? -2.692 8.389 0.576 1.00 98.62 120 VAL A CA 1
ATOM 959 C C . VAL A 1 120 ? -3.981 9.022 1.105 1.00 98.62 120 VAL A C 1
ATOM 961 O O . VAL A 1 120 ? -4.137 9.158 2.320 1.00 98.62 120 VAL A O 1
ATOM 964 N N . PHE A 1 121 ? -4.933 9.358 0.230 1.00 98.12 121 PHE A N 1
ATOM 965 C CA . PHE A 1 121 ? -6.198 9.974 0.646 1.00 98.12 121 PHE A CA 1
ATOM 966 C C . PHE A 1 121 ? -7.074 9.034 1.482 1.00 98.12 121 PHE A C 1
ATOM 968 O O . PHE A 1 121 ? -7.682 9.459 2.468 1.00 98.12 121 PHE A O 1
ATOM 975 N N . LEU A 1 122 ? -7.128 7.749 1.128 1.00 98.12 122 LEU A N 1
ATOM 976 C CA . LEU A 1 122 ? -7.884 6.758 1.892 1.00 98.12 122 LEU A CA 1
ATOM 977 C C . LEU A 1 122 ? -7.297 6.576 3.295 1.00 98.12 122 LEU A C 1
ATOM 979 O O . LEU A 1 122 ? -8.041 6.610 4.277 1.00 98.12 122 LEU A O 1
ATOM 983 N N . LEU A 1 123 ? -5.974 6.440 3.409 1.00 98.19 123 LEU A N 1
ATOM 984 C CA . LEU A 1 123 ? -5.295 6.328 4.700 1.00 98.19 123 LEU A CA 1
ATOM 985 C C . LEU A 1 123 ? -5.430 7.602 5.535 1.00 98.19 123 LEU A C 1
ATOM 987 O O . LEU A 1 123 ? -5.635 7.509 6.747 1.00 98.19 123 LEU A O 1
ATOM 991 N N . TRP A 1 124 ? -5.383 8.773 4.897 1.00 97.56 124 TRP A N 1
ATOM 992 C CA . TRP A 1 124 ? -5.652 10.047 5.557 1.00 97.56 124 TRP A CA 1
ATOM 993 C C . TRP A 1 124 ? -7.047 10.069 6.184 1.00 97.56 124 TRP A C 1
ATOM 995 O O . TRP A 1 124 ? -7.190 10.406 7.353 1.00 97.56 124 TRP A O 1
ATOM 1005 N N . ASN A 1 125 ? -8.085 9.643 5.467 1.00 95.62 125 ASN A N 1
ATOM 1006 C CA . ASN A 1 125 ? -9.429 9.575 6.048 1.00 95.62 125 ASN A CA 1
ATOM 1007 C C . ASN A 1 125 ? -9.494 8.562 7.205 1.00 95.62 125 ASN A C 1
ATOM 1009 O O . ASN A 1 125 ? -10.048 8.844 8.271 1.00 95.62 125 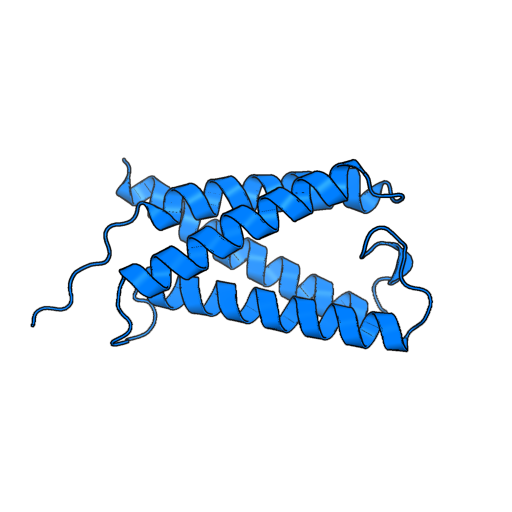ASN A O 1
ATOM 1013 N N . ILE A 1 126 ? -8.864 7.396 7.037 1.00 95.62 126 ILE A N 1
ATOM 1014 C CA . ILE A 1 126 ? -8.853 6.329 8.045 1.00 95.62 126 ILE A CA 1
ATOM 1015 C C . ILE A 1 126 ? -8.140 6.760 9.334 1.00 95.62 126 ILE A C 1
ATOM 1017 O O . ILE A 1 126 ? -8.615 6.428 10.423 1.00 95.62 126 ILE A O 1
ATOM 1021 N N . VAL A 1 127 ? -7.021 7.492 9.271 1.00 95.44 127 VAL A N 1
ATOM 1022 C CA . VAL A 1 127 ? -6.268 7.857 10.488 1.00 95.44 127 VAL A CA 1
ATOM 1023 C C . VAL A 1 127 ? -7.080 8.768 11.418 1.00 95.44 127 VAL A C 1
ATOM 1025 O O . VAL A 1 127 ? -6.959 8.662 12.644 1.00 95.44 127 VAL A O 1
ATOM 1028 N N . GLN A 1 128 ? -7.995 9.556 10.842 1.00 91.75 128 GLN A N 1
ATOM 1029 C CA . GLN A 1 128 ? -8.903 10.462 11.551 1.00 91.75 128 GLN A CA 1
ATOM 1030 C C . GLN A 1 128 ? -10.047 9.742 12.279 1.00 91.75 128 GLN A C 1
ATOM 1032 O O . GLN A 1 128 ? -10.737 10.354 13.101 1.00 91.75 128 GLN A O 1
ATOM 1037 N N . LEU A 1 129 ? -10.251 8.440 12.036 1.00 85.25 129 LEU A N 1
ATOM 1038 C CA . LEU A 1 129 ? -11.147 7.629 12.858 1.00 85.25 129 LEU A CA 1
ATOM 1039 C C . LEU A 1 129 ? -10.687 7.675 14.315 1.00 85.25 129 LEU A C 1
ATOM 1041 O O . LEU A 1 129 ? -9.545 7.328 14.638 1.00 85.25 129 LEU A O 1
ATOM 1045 N N . LYS A 1 130 ? -11.593 8.037 15.223 1.00 75.38 130 LYS A N 1
ATOM 1046 C CA . LYS A 1 130 ? -11.332 7.879 16.653 1.00 75.38 130 LYS A CA 1
ATOM 1047 C C . LYS A 1 130 ? -11.217 6.385 16.941 1.00 75.38 130 LYS A C 1
ATOM 1049 O O . LYS A 1 130 ? -12.137 5.623 16.666 1.00 75.38 130 LYS A O 1
ATOM 1054 N N . SER A 1 131 ? -10.076 5.962 17.483 1.00 61.88 131 SER A N 1
ATOM 1055 C CA . SER A 1 131 ? -9.970 4.624 18.062 1.00 61.88 131 SER A CA 1
ATOM 1056 C C . SER A 1 131 ? -10.970 4.571 19.209 1.00 61.88 131 SER A C 1
ATOM 1058 O O . SER A 1 131 ? -10.829 5.348 20.159 1.00 61.88 131 SER A O 1
ATOM 1060 N N . ASN A 1 132 ? -11.978 3.700 19.124 1.00 53.94 132 ASN A N 1
ATOM 1061 C CA . ASN A 1 132 ? -12.828 3.424 20.277 1.00 53.94 132 ASN A CA 1
ATOM 1062 C C . ASN A 1 132 ? -11.897 3.018 21.419 1.00 53.94 132 ASN A C 1
ATOM 1064 O O . ASN A 1 132 ? -11.114 2.078 21.288 1.00 53.94 132 ASN A O 1
ATOM 1068 N N . LYS A 1 133 ? -11.889 3.805 22.500 1.00 46.47 133 LYS A N 1
ATOM 1069 C CA . LYS A 1 133 ? -11.169 3.428 23.713 1.00 46.47 133 LYS A CA 1
ATOM 1070 C C . LYS A 1 133 ? -11.780 2.102 24.151 1.00 46.47 133 LYS A C 1
ATOM 1072 O O . LYS A 1 133 ? -12.988 2.060 24.373 1.00 46.47 133 LYS A O 1
ATOM 1077 N N . ASN A 1 134 ? -10.976 1.045 24.269 1.00 44.50 134 ASN A N 1
ATOM 1078 C CA . ASN A 1 134 ? -11.419 -0.116 25.032 1.00 44.50 134 ASN A CA 1
ATOM 1079 C C . ASN A 1 134 ? -11.874 0.406 26.408 1.00 44.50 134 ASN A C 1
ATOM 1081 O O . ASN A 1 134 ? -11.141 1.216 26.998 1.00 44.50 134 ASN A O 1
ATOM 1085 N N . PRO A 1 135 ? -13.072 0.031 26.896 1.00 37.84 135 PRO A N 1
ATOM 1086 C CA . PRO A 1 135 ? -13.404 0.272 28.290 1.00 37.84 135 PRO A CA 1
ATOM 1087 C C . PRO A 1 135 ? -12.295 -0.376 29.125 1.00 37.84 135 PRO A C 1
ATOM 1089 O O . PRO A 1 135 ? -11.827 -1.466 28.791 1.00 37.84 135 PRO A O 1
ATOM 1092 N N . LYS A 1 136 ? -11.794 0.396 30.090 1.00 36.22 136 LYS A N 1
ATOM 1093 C CA . LYS A 1 136 ? -10.681 0.021 30.965 1.00 36.22 136 LYS A CA 1
ATOM 1094 C C . LYS A 1 136 ? -10.908 -1.336 31.619 1.00 36.22 136 LYS A C 1
ATOM 1096 O O . LYS A 1 136 ? -12.073 -1.599 31.986 1.00 36.22 136 LYS A O 1
#

Solvent-accessible surface area (backbone atoms only — not comparable to full-atom values): 7426 Å² total; per-residue (Å²): 108,71,68,59,53,29,52,51,28,49,54,51,49,53,52,50,50,51,54,51,48,50,49,42,54,34,36,71,69,56,78,35,71,62,61,68,40,78,54,47,64,62,88,46,71,69,52,45,49,54,52,42,52,50,51,49,51,55,52,49,54,50,52,50,45,49,37,48,70,68,60,76,45,94,78,85,78,54,59,67,58,51,41,50,53,49,51,50,50,35,52,50,27,48,51,47,23,55,50,19,69,70,29,75,40,68,61,28,40,69,52,46,19,56,52,26,47,50,47,28,55,29,48,55,47,42,59,71,53,78,60,79,74,74,83,129

Secondary structure (DSSP, 8-state):
-HHHHHHHHHHHHHHHHHHHHHHHHHHHTTSS-GGGSGGG---SHHHHHHHHHHHHHHHHHHHHHHHHHTTSS-----HHHHHHHHHHHHHHHHHHHHHHHT-SSHHIIIIIHHHHHHHHHHHHHHHTSPPPPPP-

pLDDT: mean 92.27, std 11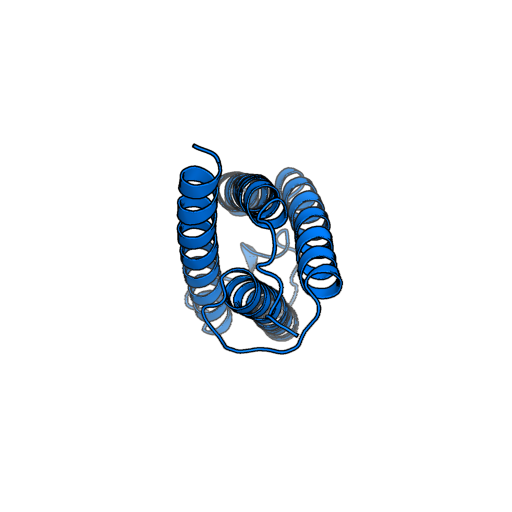.31, range [36.22, 98.75]

Radius of gyration: 16.08 Å; Cα contacts (8 Å, |Δi|>4): 118; chains: 1; bounding box: 39×28×50 Å

Nearest PDB structures (foldseek):
  8a3k-assembly1_UNK  TM=5.283E-01  e=6.550E+00  synthetic construct

Foldseek 3Di:
DLVVLLVVLLVVLLVLLVVVLVVLVCCLVVVDPCCLPPLSPDDDNVSSNVVSVVVNVLSVVLSVLSCVLVVVDDDDDDLVVSLVSLVVLLVVLVVLLVVLCVRPDPCSVVPVNVSSVSSNVSSVSSSPDDRDPDDD

=== Feature glossary ===
The record interleaves many kinds of information about one protein. Here is each kind framed as the question it answers.

Q: What does the local fold look like, residue by residue?
A: The Foldseek 3Di string encodes local tertiary geometry as a 20-letter alphabet — one character per residue — derived from the relative positions of nearby Cα atoms. Unlike the amino-acid sequence, 3Di is a direct function of the 3D structure, so two proteins with the same fold have similar 3Di strings even at low sequence identity.

Q: Which residues are in helices, strands, or loops?
A: The SS8 string is DSSP's per-residue secondary-structure call. α-helix (H) means an i→i+4 H-bond ladder; β-strand (E) means the residue participates in a β-sheet; 3₁₀ (G) and π (I) are tighter and wider helices; T/S are turns/bends; '-' is loop.

Q: How big and how compact is the whole molecule?
A: Radius of gyration (Rg) is the root-mean-square distance of Cα atoms from their centroid — a single number for overall size and compactness. A globular domain of N residues has Rg ≈ 2.2·N^0.38 Å; an extended or disordered chain has a much larger Rg. The Cα contact count is the number of residue pairs whose Cα atoms are within 8 Å and are more than four positions apart in sequence — a standard proxy for tertiary packing density. The bounding box is the smallest axis-aligned box enclosing all Cα atoms.

Q: Where is each backbone atom in 3D?
A: Structure coordinates are given as an mmCIF _atom_site loop: one row per atom with element, residue name, chain id, sequence number, and x/y/z position in Å. Only the four main-chain atoms per residue are included here; side chains are omitted to keep the record compact.

Q: What is the amino-acid chain?
A: Primary structure: the covalent order of the twenty standard amino acids along the backbone. Two proteins with the same sequence will (almost always) fold to the same structure; two with 30% identity often share a fold but not the details.

Q: What if only a Cα trace is available?
A: Three-state secondary structure (P-SEA) collapses the eight DSSP classes into helix (a), strand (b), and coil (c). P-SEA assigns these from Cα geometry alone — distances and angles — without requiring backbone oxygens, so it works on any Cα trace.

Q: What family and function is it annotated with?
A: Database cross-references. InterPro integrates a dozen domain/family signature databases into unified entries with residue-range hits. GO terms attach function/process/location labels with evidence codes. CATH codes position the fold in a four-level structural taxonomy. Organism is the NCBI-taxonomy species name.

Q: How confident is the AlphaFold model at each residue?
A: pLDDT is the predicted lDDT-Cα score: AlphaFold's confidence that the local environment of each residue (all inter-atomic distances within 15 Å) is correctly placed. It is a per-residue number between 0 and 100, with higher meaning more reliable.

Q: How mobile is each atom in the crystal?
A: B-factor (Debye–Waller factor) reflects atomic displacement in the crystal lattice. It is an experimental observable (units Å²), not a prediction; low values mean the atom is pinned down, high values mean it moves or is heterogeneous across the crystal.

Q: Which residues are buried vs exposed?
A: SASA measures how much of the protein is reachable by solvent. It is computed by rolling a water-sized probe over the atomic surface and summing the exposed area (Å²). Per-residue SASA distinguishes core (buried, low SASA) from surface (exposed, high SASA) residues; total SASA is a whole-molecule size measure.

Q: What do the diagnostic plots show?
A: Plot images: a contact map (which residues are close in 3D, as an N×N binary image), a Ramachandran scatter (backbone torsion angles, revealing secondary-structure composition at a glance), and — for AlphaFold structures — a PAE heatmap (pairwise prediction confidence).

Q: What known structures does this most resemble?
A: The Foldseek neighbor list gives the closest experimentally determined structures in the PDB, ranked by structural alignment. TM-score near 1 means near-identical fold; near 0.3 means only rough topology match. This is how one finds what a novel AlphaFold prediction most resembles in the solved-structure universe.

Q: Are the domains correctly placed relative to each other?
A: Predicted aligned error is AlphaFold's pairwise confidence. Unlike pLDDT (per-residue), PAE is per-residue-pair and captures whether two parts of the structure are correctly placed relative to each other. Units are ångströms of expected positional error.

Q: What do the rendered images show?
A: Structure images are PyMOL renders from six orthogonal camera directions. Cartoon representation draws helices as coils and strands as arrows; sticks shows the backbone as bonds; surface shows the solvent-excluded envelope. Rainbow coloring maps sequence position to hue (blue→red, N→C); chain coloring assigns a distinct color per polypeptide.

Q: What are the backbone torsion angles?
A: φ (phi) and ψ (psi) are the two rotatable backbone dihedrals per residue: φ is the C(i-1)–N–Cα–C torsion, ψ is the N–Cα–C–N(i+1) torsion, both in degrees on (−180°, 180°]. α-helical residues cluster near (−60°, −45°); β-strand residues near (−120°, +130°). A Ramachandran plot is simply a scatter of (φ, ψ) for every residue.